Protein AF-A0A5F1S3F2-F1 (afdb_monomer_lite)

Sequence (97 aa):
MHAMACTYADMCTPILKEIDAFMAETGIGGFRFGMLAIRNGRLVERLRSGGRIWPETEERIRKFMVSEKERRALRASERARQSHSKINGTVPLEAAR

Foldseek 3Di:
DDQPPPPDPPPLDPLLVVVVVLCVVPVDDQQRLCCQQPNHSCPNVCSVVVHDDGVVSVVSSVVSSVVVVVVVVVVVVVVVVVVVVVVVPDDDDDDDD

Secondary structure (DSSP, 8-state):
--------TTS--HHHHHHHHHHHHH---HHHHHHHHHS-TTHHHHHHTT----HHHHHHHHHHHHHHHHHHHHHHHHHHHHHHHGGG---------

pLDDT: mean 70.83, std 14.89, range [35.84, 88.62]

Radius of gyration: 21.8 Å; chains: 1; bounding box: 69×26×59 Å

Structure (mmCIF, N/CA/C/O backbone):
data_AF-A0A5F1S3F2-F1
#
_entry.id   AF-A0A5F1S3F2-F1
#
loop_
_atom_site.group_PDB
_atom_site.id
_atom_site.type_symbol
_atom_site.label_atom_id
_atom_site.label_alt_id
_atom_site.label_comp_id
_atom_site.label_asym_id
_atom_site.label_entity_id
_atom_site.label_seq_id
_atom_site.pdbx_PDB_ins_code
_atom_site.Cartn_x
_atom_site.Cartn_y
_atom_site.Cartn_z
_atom_site.occupancy
_atom_site.B_iso_or_equiv
_atom_site.auth_seq_id
_atom_site.auth_comp_id
_atom_site.auth_asym_id
_atom_site.auth_atom_id
_atom_site.pdbx_PDB_model_num
ATOM 1 N N . MET A 1 1 ? 27.718 4.345 -8.823 1.00 41.31 1 MET A N 1
ATOM 2 C CA . MET A 1 1 ? 26.365 4.126 -8.266 1.00 41.31 1 MET A CA 1
ATOM 3 C C . MET A 1 1 ? 25.728 2.964 -9.015 1.00 41.31 1 MET A C 1
ATOM 5 O O . MET A 1 1 ? 25.165 3.163 -10.082 1.00 41.31 1 MET A O 1
ATOM 9 N N . HIS A 1 2 ? 25.935 1.737 -8.531 1.00 35.84 2 HIS A N 1
ATOM 10 C CA . HIS A 1 2 ? 25.476 0.531 -9.219 1.00 35.84 2 HIS A CA 1
ATOM 11 C C . HIS A 1 2 ? 23.973 0.345 -8.999 1.00 35.84 2 HIS A C 1
ATOM 13 O O . HIS A 1 2 ? 23.530 0.065 -7.888 1.00 35.84 2 HIS A O 1
ATOM 19 N N . ALA A 1 3 ? 23.199 0.514 -10.073 1.00 41.00 3 ALA A N 1
ATOM 20 C CA . ALA A 1 3 ? 21.796 0.140 -10.133 1.00 41.00 3 ALA A CA 1
ATOM 21 C C . ALA A 1 3 ? 21.687 -1.376 -9.924 1.00 41.00 3 ALA A C 1
ATOM 23 O O . ALA A 1 3 ? 21.925 -2.153 -10.851 1.00 41.00 3 ALA A O 1
ATOM 24 N N . MET A 1 4 ? 21.360 -1.793 -8.698 1.00 46.34 4 MET A N 1
ATOM 25 C CA . MET A 1 4 ? 21.167 -3.196 -8.343 1.00 46.34 4 MET A CA 1
ATOM 26 C C . MET A 1 4 ? 20.084 -3.798 -9.234 1.00 46.34 4 MET A C 1
ATOM 28 O O . MET A 1 4 ? 18.893 -3.502 -9.144 1.00 46.34 4 MET A O 1
ATOM 32 N N . ALA A 1 5 ? 20.550 -4.597 -10.183 1.00 40.34 5 ALA A N 1
ATOM 33 C CA . ALA A 1 5 ? 19.733 -5.394 -11.057 1.00 40.34 5 ALA A CA 1
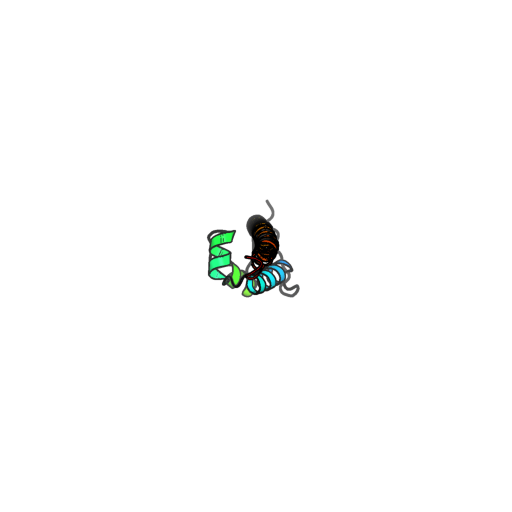ATOM 34 C C . ALA A 1 5 ? 19.207 -6.584 -10.269 1.00 40.34 5 ALA A C 1
ATOM 36 O O . ALA A 1 5 ? 19.839 -7.636 -10.241 1.00 40.34 5 ALA A O 1
ATOM 37 N N . CYS A 1 6 ? 18.040 -6.417 -9.644 1.00 39.56 6 CYS A N 1
ATOM 38 C CA . CYS A 1 6 ? 17.223 -7.552 -9.240 1.00 39.56 6 CYS A CA 1
ATOM 39 C C . CYS A 1 6 ? 16.861 -8.335 -10.507 1.00 39.56 6 CYS A C 1
ATOM 41 O O . CYS A 1 6 ? 15.955 -7.986 -11.258 1.00 39.56 6 CYS A O 1
ATOM 43 N N . THR A 1 7 ? 17.670 -9.349 -10.770 1.00 49.38 7 THR A N 1
ATOM 44 C CA . THR A 1 7 ? 17.614 -10.289 -11.881 1.00 49.38 7 THR A CA 1
ATOM 45 C C . THR A 1 7 ? 17.057 -11.596 -11.342 1.00 49.38 7 THR A C 1
ATOM 47 O O . THR A 1 7 ? 17.765 -12.581 -11.309 1.00 49.38 7 THR A O 1
ATOM 50 N N . TYR A 1 8 ? 15.818 -11.627 -10.852 1.00 48.66 8 TYR A N 1
ATOM 51 C CA . TYR A 1 8 ? 15.183 -12.904 -10.502 1.00 48.66 8 TYR A CA 1
ATOM 52 C C . TYR A 1 8 ? 13.677 -12.813 -10.733 1.00 48.66 8 TYR A C 1
ATOM 54 O O . TYR A 1 8 ? 12.915 -12.391 -9.870 1.00 48.66 8 TYR A O 1
ATOM 62 N N . ALA A 1 9 ? 13.267 -13.202 -11.938 1.00 46.41 9 ALA A N 1
ATOM 63 C CA . ALA A 1 9 ? 11.875 -13.280 -12.371 1.00 46.41 9 ALA A CA 1
ATOM 64 C C . ALA A 1 9 ? 11.087 -14.443 -11.725 1.00 46.41 9 ALA A C 1
ATOM 66 O O . ALA A 1 9 ? 9.922 -14.622 -12.052 1.00 46.41 9 ALA A O 1
ATOM 67 N N . ASP A 1 10 ? 11.688 -15.203 -10.804 1.00 44.25 10 ASP A N 1
ATOM 68 C CA . ASP A 1 10 ? 11.066 -16.394 -10.200 1.00 44.25 10 ASP A CA 1
ATOM 69 C C . ASP A 1 10 ? 10.798 -16.262 -8.685 1.00 44.25 10 ASP A C 1
ATOM 71 O O . ASP A 1 10 ? 10.008 -16.993 -8.099 1.00 44.25 10 ASP A O 1
ATOM 75 N N . MET A 1 11 ? 11.368 -15.247 -8.029 1.00 47.91 11 MET A N 1
ATOM 76 C CA . MET A 1 11 ? 11.147 -14.987 -6.604 1.00 47.91 11 MET A CA 1
ATOM 77 C C . MET A 1 11 ? 10.165 -13.830 -6.476 1.00 47.91 11 MET A C 1
ATOM 79 O O . MET A 1 11 ? 10.565 -12.675 -6.338 1.00 47.91 11 MET A O 1
ATOM 83 N N . CYS A 1 12 ? 8.874 -14.151 -6.593 1.00 47.34 12 CYS A N 1
ATOM 84 C CA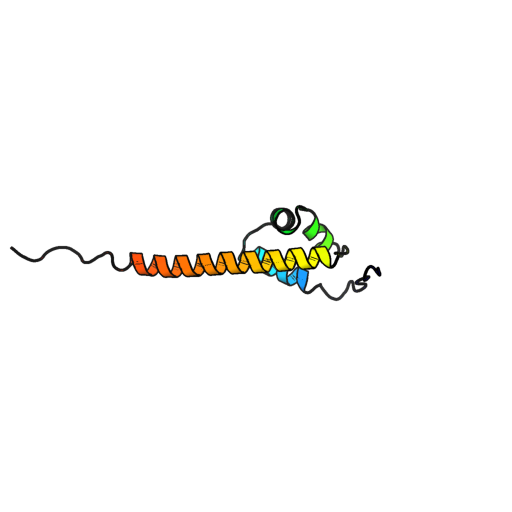 . CYS A 1 12 ? 7.748 -13.232 -6.432 1.00 47.34 12 CYS A CA 1
ATOM 85 C C . CYS A 1 12 ? 8.024 -12.266 -5.267 1.00 47.34 12 CYS A C 1
ATOM 87 O O . CYS A 1 12 ? 8.027 -12.673 -4.102 1.00 47.34 12 CYS A O 1
ATOM 89 N N . THR A 1 13 ? 8.355 -11.017 -5.604 1.00 63.06 13 THR A N 1
ATOM 90 C CA . THR A 1 13 ? 9.050 -10.098 -4.700 1.00 63.06 13 THR A CA 1
ATOM 91 C C . THR A 1 13 ? 8.255 -9.925 -3.401 1.00 63.06 13 THR A C 1
ATOM 93 O O . THR A 1 13 ? 7.040 -9.716 -3.461 1.00 63.06 13 THR A O 1
ATOM 96 N N . PRO A 1 14 ? 8.892 -10.015 -2.216 1.00 71.81 14 PRO A N 1
ATOM 97 C CA . PRO A 1 14 ? 8.192 -9.925 -0.929 1.00 71.81 14 PRO A CA 1
ATOM 98 C C . PRO A 1 14 ? 7.314 -8.669 -0.842 1.00 71.81 14 PRO A C 1
ATOM 100 O O . PRO A 1 14 ? 6.177 -8.734 -0.380 1.00 71.81 14 PRO A O 1
ATOM 103 N N . ILE A 1 15 ? 7.774 -7.571 -1.446 1.00 76.31 15 ILE A N 1
ATOM 104 C CA . ILE A 1 15 ? 7.037 -6.312 -1.525 1.00 76.31 15 ILE A CA 1
ATOM 105 C C . ILE A 1 15 ? 5.697 -6.423 -2.270 1.00 76.31 15 ILE A C 1
ATOM 107 O O . ILE A 1 15 ? 4.733 -5.782 -1.873 1.00 76.31 15 ILE A O 1
ATOM 111 N N . LEU A 1 16 ? 5.585 -7.239 -3.325 1.00 79.12 16 LEU A N 1
ATOM 112 C CA . LEU A 1 16 ? 4.335 -7.400 -4.079 1.00 79.12 16 LEU A CA 1
ATOM 113 C C . LEU A 1 16 ? 3.266 -8.088 -3.227 1.00 79.12 16 LEU A C 1
ATOM 115 O O . LEU A 1 16 ? 2.119 -7.652 -3.233 1.00 79.12 16 LEU A O 1
ATOM 119 N N . LYS A 1 17 ? 3.653 -9.112 -2.452 1.00 81.75 17 LYS A N 1
ATOM 120 C CA . LYS A 1 17 ? 2.755 -9.780 -1.495 1.00 81.75 17 LYS A CA 1
ATOM 121 C C . LYS A 1 17 ? 2.318 -8.835 -0.381 1.00 81.75 17 LYS A C 1
ATOM 123 O O . LYS A 1 17 ? 1.146 -8.824 -0.018 1.00 81.75 17 LYS A O 1
ATOM 128 N N . GLU A 1 18 ? 3.239 -8.028 0.140 1.00 83.19 18 GLU A N 1
ATOM 129 C CA . GLU A 1 18 ? 2.917 -7.014 1.145 1.00 83.19 18 GLU A CA 1
ATOM 130 C C . GLU A 1 18 ? 1.934 -5.970 0.597 1.00 83.19 18 GLU A C 1
ATOM 132 O O . GLU A 1 18 ? 0.965 -5.623 1.274 1.00 83.19 18 GLU A O 1
ATOM 137 N N . ILE A 1 19 ? 2.148 -5.499 -0.638 1.00 82.56 19 ILE A N 1
ATOM 138 C CA . ILE A 1 19 ? 1.240 -4.569 -1.318 1.00 82.56 19 ILE A CA 1
ATOM 139 C C . ILE A 1 19 ? -0.132 -5.217 -1.530 1.00 82.56 19 ILE A C 1
ATOM 141 O O . ILE A 1 19 ? -1.137 -4.563 -1.275 1.00 82.56 19 ILE A O 1
ATOM 145 N N . ASP A 1 20 ? -0.199 -6.479 -1.957 1.00 83.25 20 ASP A N 1
ATOM 146 C CA . ASP A 1 20 ? -1.468 -7.182 -2.181 1.00 83.25 20 ASP A CA 1
ATOM 147 C C . ASP A 1 20 ? -2.266 -7.352 -0.879 1.00 83.25 20 ASP A C 1
ATOM 149 O O . ASP A 1 20 ? -3.428 -6.946 -0.805 1.00 83.25 20 ASP A O 1
ATOM 153 N N . ALA A 1 21 ? -1.606 -7.806 0.193 1.00 85.12 21 ALA A N 1
ATOM 154 C CA . ALA A 1 21 ? -2.202 -7.893 1.525 1.00 85.12 21 ALA A CA 1
ATOM 155 C C . ALA A 1 21 ? -2.704 -6.526 2.016 1.00 85.12 21 ALA A C 1
ATOM 157 O O . ALA A 1 21 ? -3.804 -6.409 2.555 1.00 85.12 21 ALA A O 1
ATOM 158 N N . PHE A 1 22 ? -1.930 -5.467 1.781 1.00 84.62 22 PHE A N 1
ATOM 159 C CA . PHE A 1 22 ? -2.331 -4.113 2.134 1.00 84.62 22 PHE A CA 1
ATOM 160 C C . PHE A 1 22 ? -3.498 -3.609 1.287 1.00 84.62 22 PHE A C 1
ATOM 162 O O . PHE A 1 22 ? -4.400 -2.970 1.819 1.00 84.62 22 PHE A O 1
ATOM 169 N N . MET A 1 23 ? -3.537 -3.883 -0.016 1.00 84.56 23 MET A N 1
ATOM 170 C CA . MET A 1 23 ? -4.685 -3.530 -0.855 1.00 84.56 23 MET A CA 1
ATOM 171 C C . MET A 1 23 ? -5.951 -4.253 -0.381 1.00 84.56 23 MET A C 1
ATOM 173 O O . MET A 1 23 ? -7.001 -3.616 -0.307 1.00 84.56 23 MET A O 1
ATOM 177 N N . ALA A 1 24 ? -5.848 -5.526 0.012 1.00 84.62 24 ALA A N 1
ATOM 178 C CA . ALA A 1 24 ? -6.960 -6.296 0.567 1.00 84.62 24 ALA A CA 1
ATOM 179 C C . ALA A 1 24 ? -7.455 -5.734 1.913 1.00 84.62 24 ALA A C 1
ATOM 181 O O . ALA A 1 24 ? -8.655 -5.554 2.102 1.00 84.62 24 ALA A O 1
ATOM 182 N N . GLU A 1 25 ? -6.544 -5.386 2.827 1.00 83.25 25 GLU A N 1
ATOM 183 C CA . GLU A 1 25 ? -6.886 -4.799 4.132 1.00 83.25 25 GLU A CA 1
ATOM 184 C C . GLU A 1 25 ? -7.456 -3.377 3.998 1.00 83.25 25 GLU A C 1
ATOM 186 O O . GLU A 1 25 ? -8.363 -2.959 4.724 1.00 83.25 25 GLU A O 1
ATOM 191 N N . THR A 1 26 ? -6.908 -2.594 3.067 1.00 81.19 26 THR A N 1
ATOM 192 C CA . THR A 1 26 ? -7.246 -1.178 2.935 1.00 81.19 26 THR A CA 1
ATOM 193 C C . THR A 1 26 ? -8.411 -0.893 2.001 1.00 81.19 26 THR A C 1
ATOM 195 O O . THR A 1 26 ? -9.030 0.168 2.147 1.00 81.19 26 THR A O 1
ATOM 198 N N . GLY A 1 27 ? -8.689 -1.796 1.058 1.00 83.00 27 GLY A N 1
ATOM 199 C CA . GLY A 1 27 ? -9.608 -1.589 -0.061 1.00 83.00 27 GLY A CA 1
ATOM 200 C C . GLY A 1 27 ? -9.119 -0.537 -1.066 1.00 83.00 27 GLY A C 1
ATOM 201 O O . GLY A 1 27 ? -9.907 -0.033 -1.867 1.00 83.00 27 GLY A O 1
ATOM 202 N N . ILE A 1 28 ? -7.845 -0.131 -1.007 1.00 81.06 28 ILE A N 1
ATOM 203 C CA . ILE A 1 28 ? -7.283 0.887 -1.900 1.00 81.06 28 ILE A CA 1
ATOM 204 C C . ILE A 1 28 ? -6.843 0.213 -3.203 1.00 81.06 28 ILE A C 1
ATOM 206 O O . ILE A 1 28 ? -5.981 -0.657 -3.201 1.00 81.06 28 ILE A O 1
ATOM 210 N N . GLY A 1 29 ? -7.400 0.653 -4.335 1.00 79.25 29 GLY A N 1
ATOM 211 C CA . GLY A 1 29 ? -6.984 0.169 -5.653 1.00 79.25 29 GLY A CA 1
ATOM 212 C C . GLY A 1 29 ? -5.542 0.559 -5.998 1.00 79.25 29 GLY A C 1
ATOM 213 O O . GLY A 1 29 ? -5.081 1.646 -5.635 1.00 79.25 29 GLY A O 1
ATOM 214 N N . GLY A 1 30 ? -4.846 -0.292 -6.759 1.00 77.88 30 GLY A N 1
ATOM 215 C CA . GLY A 1 30 ? -3.418 -0.131 -7.075 1.00 77.88 30 GLY A CA 1
ATOM 216 C C . GLY A 1 30 ? -3.034 1.228 -7.678 1.00 77.88 30 GLY A C 1
ATOM 217 O O . GLY A 1 30 ? -1.984 1.777 -7.345 1.00 77.88 30 GLY A O 1
ATOM 218 N N . PHE A 1 31 ? -3.916 1.835 -8.479 1.00 79.50 31 PHE A N 1
ATOM 219 C CA . PHE A 1 31 ? -3.717 3.189 -9.012 1.00 79.50 31 PHE A CA 1
ATOM 220 C C . PHE A 1 31 ? -3.629 4.245 -7.902 1.00 79.50 31 PHE A C 1
ATOM 222 O O . PHE A 1 31 ? -2.721 5.079 -7.868 1.00 79.50 31 PHE A O 1
ATOM 229 N N . ARG A 1 32 ? -4.567 4.188 -6.953 1.00 80.31 32 ARG A N 1
ATOM 230 C CA . ARG A 1 32 ? -4.662 5.131 -5.837 1.00 80.31 32 ARG A CA 1
ATOM 231 C C . ARG A 1 32 ? -3.532 4.902 -4.837 1.00 80.31 32 ARG A C 1
ATOM 233 O O . ARG A 1 32 ? -2.979 5.869 -4.325 1.00 80.31 32 ARG A O 1
ATOM 240 N N . PHE A 1 33 ? -3.130 3.650 -4.639 1.00 83.50 33 PHE A N 1
ATOM 241 C CA . PHE A 1 33 ? -1.937 3.301 -3.874 1.00 83.50 33 PHE A CA 1
ATOM 242 C C . PHE A 1 33 ? -0.674 3.947 -4.459 1.00 83.50 33 PHE A C 1
ATOM 244 O O . PHE A 1 33 ? 0.030 4.669 -3.757 1.00 83.50 33 PHE A O 1
ATOM 251 N N . GLY A 1 34 ? -0.424 3.768 -5.760 1.00 83.81 34 GLY A N 1
ATOM 252 C CA . GLY A 1 34 ? 0.736 4.359 -6.429 1.00 83.81 34 GLY A CA 1
ATOM 253 C C . GLY A 1 34 ? 0.741 5.892 -6.390 1.00 83.81 34 GLY A C 1
ATOM 254 O O . GLY A 1 34 ? 1.787 6.513 -6.174 1.00 83.81 34 GLY A O 1
ATOM 255 N N . MET A 1 35 ? -0.436 6.515 -6.524 1.00 85.19 35 MET A N 1
ATOM 256 C CA . MET A 1 35 ? -0.604 7.966 -6.387 1.00 85.19 35 MET A CA 1
ATOM 257 C C . MET A 1 35 ? -0.282 8.474 -4.976 1.00 85.19 35 MET A C 1
ATOM 259 O O . MET A 1 35 ? 0.376 9.503 -4.840 1.00 85.19 35 MET A O 1
ATOM 263 N N . LEU A 1 36 ? -0.704 7.760 -3.932 1.00 82.25 36 LEU A N 1
ATOM 264 C CA . LEU A 1 36 ? -0.468 8.169 -2.546 1.00 82.25 36 LEU A CA 1
ATOM 265 C C . LEU A 1 36 ? 0.975 7.911 -2.093 1.00 82.25 36 LEU A C 1
ATOM 267 O O . LEU A 1 36 ? 1.571 8.775 -1.456 1.00 82.25 36 LEU A O 1
ATOM 271 N N . ALA A 1 37 ? 1.554 6.765 -2.455 1.00 80.81 37 ALA A N 1
ATOM 272 C CA . ALA A 1 37 ? 2.895 6.387 -2.017 1.00 80.81 37 ALA A CA 1
ATOM 273 C C . ALA A 1 37 ? 3.991 7.208 -2.716 1.00 80.81 37 ALA A C 1
ATOM 275 O O . ALA A 1 37 ? 4.878 7.779 -2.077 1.00 80.81 37 ALA A O 1
ATOM 276 N N . ILE A 1 38 ? 3.940 7.275 -4.051 1.00 81.88 38 ILE A N 1
ATOM 277 C CA . ILE A 1 38 ? 5.033 7.839 -4.858 1.00 81.88 38 ILE A CA 1
ATOM 278 C C . ILE A 1 38 ? 4.569 8.825 -5.936 1.00 81.88 38 ILE A C 1
ATOM 280 O O . ILE A 1 38 ? 5.392 9.263 -6.737 1.00 81.88 38 ILE A O 1
ATOM 284 N N . ARG A 1 39 ? 3.279 9.198 -5.957 1.00 82.00 39 ARG A N 1
ATOM 285 C CA . ARG A 1 39 ? 2.656 10.018 -7.018 1.00 82.00 39 ARG A CA 1
ATOM 286 C C . ARG A 1 39 ? 2.767 9.397 -8.415 1.00 82.00 39 ARG A C 1
ATOM 288 O O . ARG A 1 39 ? 2.835 10.107 -9.411 1.00 82.00 39 ARG A O 1
ATOM 295 N N . ASN A 1 40 ? 2.784 8.067 -8.495 1.00 76.50 40 ASN A N 1
ATOM 296 C CA . ASN A 1 40 ? 2.849 7.335 -9.756 1.00 76.50 40 ASN A CA 1
ATOM 297 C C . ASN A 1 40 ? 1.873 6.155 -9.738 1.00 76.50 40 ASN A C 1
ATOM 299 O O . ASN A 1 40 ? 2.138 5.120 -9.129 1.00 76.50 40 ASN A O 1
ATOM 303 N N . GLY A 1 41 ? 0.743 6.305 -10.431 1.00 74.88 41 GLY A N 1
ATOM 304 C CA . GLY A 1 41 ? -0.317 5.295 -10.477 1.00 74.88 41 GLY A CA 1
ATOM 305 C C . GLY A 1 41 ? 0.032 4.011 -11.241 1.00 74.88 41 GLY A C 1
ATOM 306 O O . GLY A 1 41 ? -0.665 3.017 -11.079 1.00 74.88 41 GLY A O 1
ATOM 307 N N . ARG A 1 42 ? 1.116 3.993 -12.032 1.00 75.31 42 ARG A N 1
ATOM 308 C CA . ARG A 1 42 ? 1.506 2.842 -12.879 1.00 75.31 42 ARG A CA 1
ATOM 309 C C . ARG A 1 42 ? 2.519 1.908 -12.219 1.00 75.31 42 ARG A C 1
ATOM 311 O O . ARG A 1 42 ? 3.030 0.983 -12.849 1.00 75.31 42 ARG A O 1
ATOM 318 N N . LEU A 1 43 ? 2.843 2.165 -10.955 1.00 74.50 43 LEU A N 1
ATOM 319 C CA . LEU A 1 43 ? 3.793 1.373 -10.185 1.00 74.50 43 LEU A CA 1
ATOM 320 C C . LEU A 1 43 ? 3.353 -0.091 -10.066 1.00 74.50 43 LEU A C 1
ATOM 322 O O . LEU A 1 43 ? 4.148 -0.985 -10.327 1.00 74.50 43 LEU A O 1
ATOM 326 N N . VAL A 1 44 ? 2.093 -0.326 -9.693 1.00 73.94 44 VAL A N 1
ATOM 327 C CA . VAL A 1 44 ? 1.564 -1.676 -9.435 1.00 73.94 44 VAL A CA 1
ATOM 328 C C . VAL A 1 44 ? 1.482 -2.492 -10.721 1.00 73.94 44 VAL A C 1
ATOM 330 O O . VAL A 1 44 ? 1.874 -3.654 -10.728 1.00 73.94 44 VAL A O 1
ATOM 333 N N . GLU A 1 45 ? 1.052 -1.875 -11.824 1.00 75.12 45 GLU A N 1
ATOM 334 C CA . GLU A 1 45 ? 1.063 -2.515 -13.144 1.00 75.12 45 GLU A CA 1
ATOM 335 C C . GLU A 1 45 ? 2.482 -2.905 -13.558 1.00 75.12 45 GLU A C 1
ATOM 337 O O . GLU A 1 45 ? 2.713 -4.041 -13.958 1.00 75.12 45 GLU A O 1
ATOM 342 N N . ARG A 1 46 ? 3.458 -1.998 -13.401 1.00 75.19 46 ARG A N 1
ATOM 343 C CA . ARG A 1 46 ? 4.859 -2.310 -13.707 1.00 75.19 46 ARG A CA 1
ATOM 344 C C . ARG A 1 46 ? 5.397 -3.430 -12.834 1.00 75.19 46 ARG A C 1
ATOM 346 O O . ARG A 1 46 ? 6.017 -4.332 -13.375 1.00 75.19 46 ARG A O 1
ATOM 353 N N . LEU A 1 47 ? 5.155 -3.390 -11.525 1.00 76.50 47 LEU A N 1
ATOM 354 C CA . LEU A 1 47 ? 5.577 -4.448 -10.607 1.00 76.50 47 LEU A CA 1
ATOM 355 C C . LEU A 1 47 ? 4.973 -5.800 -11.006 1.00 76.50 47 LEU A C 1
ATOM 357 O O . LEU A 1 47 ? 5.695 -6.790 -11.073 1.00 76.50 47 LEU A O 1
ATOM 361 N N . ARG A 1 48 ? 3.675 -5.834 -11.337 1.00 74.38 48 ARG A N 1
ATOM 362 C CA . ARG A 1 48 ? 2.979 -7.052 -11.778 1.00 74.38 48 ARG A CA 1
ATOM 363 C C . ARG A 1 48 ? 3.531 -7.594 -13.099 1.00 74.38 48 ARG A C 1
ATOM 365 O O . ARG A 1 48 ? 3.605 -8.804 -13.263 1.00 74.38 48 ARG A O 1
ATOM 372 N N . SER A 1 49 ? 3.973 -6.723 -14.001 1.00 72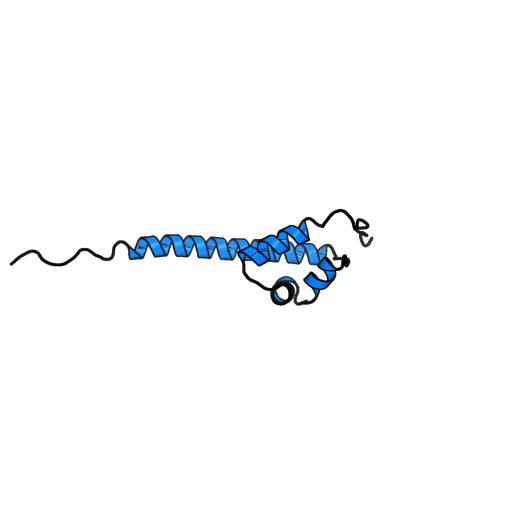.88 49 SER A N 1
ATOM 373 C CA . SER A 1 49 ? 4.633 -7.113 -15.253 1.00 72.88 49 SER A CA 1
ATOM 374 C C . SER A 1 49 ? 6.111 -7.506 -15.088 1.00 72.88 49 SER A C 1
ATOM 376 O O . SER A 1 49 ? 6.814 -7.621 -16.088 1.00 72.88 49 SER A O 1
ATOM 378 N N . GLY A 1 50 ? 6.621 -7.666 -13.859 1.00 69.69 50 GLY A N 1
ATOM 379 C CA . GLY A 1 50 ? 8.039 -7.966 -13.607 1.00 69.69 50 GLY A CA 1
ATOM 380 C C . GLY A 1 50 ? 8.970 -6.770 -13.845 1.00 69.69 50 GLY A C 1
ATOM 381 O O . GLY A 1 50 ? 10.175 -6.922 -14.038 1.00 69.69 50 GLY A O 1
ATOM 382 N N . GLY A 1 51 ? 8.411 -5.563 -13.864 1.00 66.94 51 GLY A N 1
ATOM 383 C CA . GLY A 1 51 ? 9.135 -4.318 -14.053 1.00 66.94 51 GLY A CA 1
ATOM 384 C C . GLY A 1 51 ? 10.039 -3.993 -12.867 1.00 66.94 51 GLY A C 1
ATOM 385 O O . GLY A 1 51 ? 9.711 -4.226 -11.705 1.00 66.94 51 GLY A O 1
ATOM 386 N N . ARG A 1 52 ? 11.192 -3.401 -13.173 1.00 70.06 52 ARG A N 1
ATOM 387 C CA . ARG A 1 52 ? 12.180 -2.990 -12.176 1.00 70.06 52 ARG A CA 1
ATOM 388 C C . ARG A 1 52 ? 11.643 -1.868 -11.282 1.00 70.06 52 ARG A C 1
ATOM 390 O O . ARG A 1 52 ? 11.083 -0.887 -11.775 1.00 70.06 52 ARG A O 1
ATOM 397 N N . ILE A 1 53 ? 11.916 -1.978 -9.985 1.00 73.12 53 ILE A N 1
ATOM 398 C CA . ILE A 1 53 ? 11.721 -0.917 -8.996 1.00 73.12 53 ILE A CA 1
ATOM 399 C C . ILE A 1 53 ? 13.073 -0.453 -8.448 1.00 73.12 53 ILE A C 1
ATOM 401 O O . ILE A 1 53 ? 13.997 -1.249 -8.298 1.00 73.12 53 ILE A O 1
ATOM 405 N N . TRP A 1 54 ? 13.197 0.848 -8.195 1.00 76.31 54 TRP A N 1
ATOM 406 C CA . TRP A 1 54 ? 14.382 1.436 -7.570 1.00 76.31 54 TRP A CA 1
ATOM 407 C C . TRP A 1 54 ? 14.286 1.333 -6.043 1.00 76.31 54 TRP A C 1
ATOM 409 O O . TRP A 1 54 ? 13.186 1.513 -5.510 1.00 76.31 54 TRP A O 1
ATOM 419 N N . PRO A 1 55 ? 15.401 1.113 -5.327 1.00 73.31 55 PRO A N 1
ATOM 420 C CA . PRO A 1 55 ? 15.396 0.995 -3.869 1.00 73.31 55 PRO A CA 1
ATOM 421 C C . PRO A 1 55 ? 14.826 2.242 -3.179 1.00 73.31 55 PRO A C 1
ATOM 423 O O . PRO A 1 55 ? 14.093 2.109 -2.204 1.00 73.31 55 PRO A O 1
ATOM 426 N N . GLU A 1 56 ? 15.037 3.451 -3.718 1.00 77.38 56 GLU A N 1
ATOM 427 C CA . GLU A 1 56 ? 14.409 4.660 -3.158 1.00 77.38 56 GLU A CA 1
ATOM 428 C C . GLU A 1 56 ? 12.879 4.630 -3.282 1.00 77.38 56 GLU A C 1
ATOM 430 O O . GLU A 1 56 ? 12.150 5.136 -2.429 1.00 77.38 56 GLU A O 1
ATOM 435 N N . THR A 1 57 ? 12.370 4.028 -4.358 1.00 80.38 57 THR A N 1
ATOM 436 C CA . THR A 1 57 ? 10.927 3.875 -4.571 1.00 80.38 57 THR A CA 1
ATOM 437 C C . THR A 1 57 ? 10.358 2.836 -3.615 1.00 80.38 57 THR A C 1
ATOM 439 O O . THR A 1 57 ? 9.312 3.071 -3.016 1.00 80.38 57 THR A O 1
ATOM 442 N N . GLU A 1 58 ? 11.061 1.718 -3.433 1.00 80.69 58 GLU A N 1
ATOM 443 C CA . GLU A 1 58 ? 10.688 0.688 -2.465 1.00 80.69 58 GLU A CA 1
ATOM 444 C C . GLU A 1 58 ? 10.654 1.243 -1.039 1.00 80.69 58 GLU A C 1
ATOM 446 O O . GLU A 1 58 ? 9.674 1.039 -0.324 1.00 80.69 58 GLU A O 1
ATOM 451 N N . GLU A 1 59 ? 11.666 2.015 -0.643 1.00 83.06 59 GLU A N 1
ATOM 452 C CA . GLU A 1 59 ? 11.706 2.633 0.679 1.00 83.06 59 GLU A CA 1
ATOM 453 C C . GLU A 1 59 ? 10.505 3.561 0.901 1.00 83.06 59 GLU A C 1
ATOM 455 O O . GLU A 1 59 ? 9.863 3.515 1.951 1.00 83.06 59 GLU A O 1
ATOM 460 N N . ARG A 1 60 ? 10.142 4.369 -0.103 1.00 84.50 60 ARG A N 1
ATOM 461 C CA . ARG A 1 60 ? 8.960 5.241 -0.030 1.00 84.50 60 ARG A CA 1
ATOM 462 C C . ARG A 1 60 ? 7.661 4.453 0.092 1.00 84.50 60 ARG A C 1
ATOM 464 O O . ARG A 1 60 ? 6.792 4.854 0.863 1.00 84.50 60 ARG A O 1
ATOM 471 N N . ILE A 1 61 ? 7.535 3.338 -0.627 1.00 83.56 61 ILE A N 1
ATOM 472 C CA . ILE A 1 61 ? 6.379 2.443 -0.513 1.00 83.56 61 ILE A CA 1
ATOM 473 C C . ILE A 1 61 ? 6.300 1.867 0.898 1.00 83.56 61 ILE A C 1
ATOM 475 O O . ILE A 1 61 ? 5.255 1.979 1.533 1.00 83.56 61 ILE A O 1
ATOM 479 N N . ARG A 1 62 ? 7.399 1.311 1.419 1.00 84.94 62 ARG A N 1
ATOM 480 C CA . ARG A 1 62 ? 7.434 0.742 2.773 1.00 84.94 62 ARG A CA 1
ATOM 481 C C . ARG A 1 62 ? 7.105 1.793 3.832 1.00 84.94 62 ARG A C 1
ATOM 483 O O . ARG A 1 62 ? 6.249 1.549 4.676 1.00 84.94 62 ARG A O 1
ATOM 490 N N . LYS A 1 63 ? 7.702 2.988 3.747 1.00 87.94 63 LYS A N 1
ATOM 491 C CA . LYS A 1 63 ? 7.390 4.126 4.634 1.00 87.94 63 LYS A CA 1
ATOM 492 C C . LYS A 1 63 ? 5.906 4.491 4.584 1.00 87.94 63 LYS A C 1
ATOM 494 O O . LYS A 1 63 ? 5.290 4.690 5.627 1.00 87.94 63 LYS A O 1
ATOM 499 N N . PHE A 1 64 ? 5.319 4.536 3.388 1.00 87.00 64 PHE A N 1
ATOM 500 C CA . PHE A 1 64 ? 3.893 4.798 3.220 1.00 87.00 64 PHE A CA 1
ATOM 501 C C . PHE A 1 64 ? 3.024 3.702 3.854 1.00 87.00 64 PHE A C 1
ATOM 503 O O . PHE A 1 64 ? 2.079 4.015 4.574 1.00 87.00 64 PHE A O 1
ATOM 510 N N . MET A 1 65 ? 3.355 2.426 3.640 1.00 86.06 65 MET A N 1
ATOM 511 C CA . MET A 1 65 ? 2.613 1.300 4.215 1.00 86.06 65 MET A CA 1
ATOM 512 C C . MET A 1 65 ? 2.663 1.293 5.743 1.00 86.06 65 MET A C 1
ATOM 514 O O . MET A 1 65 ? 1.633 1.064 6.373 1.00 86.06 65 MET A O 1
ATOM 518 N N . VAL A 1 66 ? 3.828 1.569 6.338 1.00 88.12 66 VAL A N 1
ATOM 519 C CA . VAL A 1 66 ? 3.983 1.685 7.797 1.00 88.12 66 VAL A CA 1
ATOM 520 C C . VAL A 1 66 ? 3.137 2.837 8.331 1.00 88.12 66 VAL A C 1
ATOM 522 O O . VAL A 1 66 ? 2.299 2.614 9.200 1.00 88.12 66 VAL A O 1
ATOM 525 N N . SER A 1 67 ? 3.267 4.033 7.752 1.00 88.62 67 SER A N 1
ATOM 526 C CA . SER A 1 67 ? 2.501 5.208 8.185 1.00 88.62 67 SER A CA 1
ATOM 527 C C . SER A 1 67 ? 0.986 4.992 8.066 1.00 88.62 67 SER A C 1
ATOM 529 O O . SER A 1 67 ? 0.219 5.361 8.956 1.00 88.62 67 SER A O 1
ATOM 531 N N . GLU A 1 68 ? 0.530 4.338 6.995 1.00 86.25 68 GLU A N 1
ATOM 532 C CA . GLU A 1 68 ? -0.883 4.009 6.818 1.00 86.25 68 GLU A CA 1
ATOM 533 C C . GLU A 1 68 ? -1.363 2.947 7.818 1.00 86.25 68 GLU A C 1
ATOM 535 O O . GLU A 1 68 ? -2.462 3.084 8.364 1.00 86.25 68 GLU A O 1
ATOM 540 N N . LYS A 1 69 ? -0.556 1.910 8.086 1.00 84.31 69 LYS A N 1
ATOM 541 C CA . LYS A 1 69 ? -0.858 0.895 9.106 1.00 84.31 69 LYS A CA 1
ATOM 542 C C . LYS A 1 69 ? -0.981 1.525 10.487 1.00 84.31 69 LYS A C 1
ATOM 544 O O . LYS A 1 69 ? -1.962 1.263 11.175 1.00 84.31 69 LYS A O 1
ATOM 549 N N . GLU A 1 70 ? -0.060 2.406 10.868 1.00 86.31 70 GLU A N 1
ATOM 550 C CA . GLU A 1 70 ? -0.121 3.146 12.134 1.00 86.31 70 GLU A CA 1
ATOM 551 C C . GLU A 1 70 ? -1.380 4.010 12.215 1.00 86.31 70 GLU A C 1
ATOM 553 O O . GLU A 1 70 ? -2.134 3.940 13.186 1.00 86.31 70 GLU A O 1
ATOM 558 N N . ARG A 1 71 ? -1.677 4.770 11.156 1.00 85.31 71 ARG A N 1
ATOM 559 C CA . ARG A 1 71 ? -2.883 5.600 11.079 1.00 85.31 71 ARG A CA 1
ATOM 560 C C . ARG A 1 71 ? -4.159 4.770 11.223 1.00 85.31 71 ARG A C 1
ATOM 562 O O . ARG A 1 71 ? -5.115 5.209 11.866 1.00 85.31 71 ARG A O 1
ATOM 569 N N . ARG A 1 72 ? -4.197 3.575 10.633 1.00 81.50 72 ARG A N 1
ATOM 570 C CA . ARG A 1 72 ? -5.330 2.647 10.745 1.00 81.50 72 ARG A CA 1
ATOM 571 C C . ARG A 1 72 ? -5.409 1.992 12.115 1.00 81.50 72 ARG A C 1
ATOM 573 O O . ARG A 1 72 ? -6.508 1.921 12.651 1.00 81.50 72 ARG A O 1
ATOM 580 N N . ALA A 1 73 ? -4.286 1.595 12.705 1.00 83.19 73 ALA A N 1
ATOM 581 C CA . ALA A 1 73 ? -4.227 1.066 14.064 1.00 83.19 73 ALA A CA 1
ATOM 582 C C . ALA A 1 73 ? -4.726 2.100 15.086 1.00 83.19 73 ALA A C 1
ATOM 584 O O . ALA A 1 73 ? -5.550 1.774 15.941 1.00 83.19 73 ALA A O 1
ATOM 585 N N . LEU A 1 74 ? -4.331 3.370 14.935 1.00 83.25 74 LEU A N 1
ATOM 586 C CA . LEU A 1 74 ? -4.864 4.480 15.726 1.00 83.25 74 LEU A CA 1
ATOM 587 C C . LEU A 1 74 ? -6.384 4.583 15.568 1.00 83.25 74 LEU A C 1
ATOM 589 O O . LEU A 1 74 ? -7.097 4.540 16.569 1.00 83.25 74 LEU A O 1
ATOM 593 N N . ARG A 1 75 ? -6.900 4.606 14.331 1.00 80.69 75 ARG A N 1
ATOM 594 C CA . ARG A 1 75 ? -8.351 4.645 14.062 1.00 80.69 75 ARG A CA 1
ATOM 595 C C . ARG A 1 75 ? -9.100 3.425 14.602 1.00 80.69 75 ARG A C 1
ATOM 597 O O . ARG A 1 75 ? -10.218 3.575 15.091 1.00 80.69 75 ARG A O 1
ATOM 604 N N . ALA A 1 76 ? -8.517 2.234 14.528 1.00 79.56 76 ALA A N 1
ATOM 605 C CA . ALA A 1 76 ? -9.088 1.019 15.098 1.00 79.56 76 ALA A CA 1
ATOM 606 C C . ALA A 1 76 ? -9.159 1.118 16.629 1.00 79.56 76 ALA A C 1
ATOM 608 O O . ALA A 1 76 ? -10.207 0.843 17.212 1.00 79.56 76 ALA A O 1
ATOM 609 N N . SER A 1 77 ? -8.093 1.607 17.271 1.00 79.19 77 SER A N 1
ATOM 610 C CA . SER A 1 77 ? -8.058 1.827 18.720 1.00 79.19 77 SER A CA 1
ATOM 611 C C . SER A 1 77 ? -9.051 2.906 19.179 1.00 79.19 77 SER A C 1
ATOM 613 O O . SER A 1 77 ? -9.708 2.742 20.206 1.00 79.19 77 SER A O 1
ATOM 615 N N . GLU A 1 78 ? -9.229 3.981 18.402 1.00 77.56 78 GLU A N 1
ATOM 616 C CA . GLU A 1 78 ? -10.230 5.024 18.659 1.00 77.56 78 GLU A CA 1
ATOM 617 C C . GLU A 1 78 ? -11.653 4.476 18.531 1.00 77.56 78 GLU A C 1
ATOM 619 O O . GLU A 1 78 ? -12.497 4.752 19.382 1.00 77.56 78 GLU A O 1
ATOM 624 N N . ARG A 1 79 ? -11.923 3.661 17.504 1.00 71.00 79 ARG A N 1
ATOM 625 C CA . ARG A 1 79 ? -13.221 2.991 17.323 1.00 71.00 79 ARG A CA 1
ATOM 626 C C . ARG A 1 79 ? -13.528 2.020 18.461 1.00 71.00 79 ARG A C 1
ATOM 628 O O . ARG A 1 79 ? -14.671 1.979 18.918 1.00 71.00 79 ARG A O 1
ATOM 635 N N . ALA A 1 80 ? -12.529 1.282 18.942 1.00 69.50 80 ALA A N 1
ATOM 636 C CA . ALA A 1 80 ? -12.674 0.403 20.099 1.00 69.50 80 ALA A CA 1
ATOM 637 C C . ALA A 1 80 ? -13.015 1.203 21.369 1.00 69.50 80 ALA A C 1
ATOM 639 O O . ALA A 1 80 ? -13.963 0.860 22.075 1.00 69.50 80 ALA A O 1
ATOM 640 N N . ARG A 1 81 ? -12.330 2.332 21.609 1.00 64.19 81 ARG A N 1
ATOM 641 C CA . ARG A 1 81 ? -12.648 3.233 22.733 1.00 64.19 81 ARG A CA 1
ATOM 642 C C . ARG A 1 81 ? -14.038 3.866 22.610 1.00 64.19 81 ARG A C 1
ATOM 644 O O . ARG A 1 81 ? -14.785 3.887 23.583 1.00 64.19 81 ARG A O 1
ATOM 651 N N . GLN A 1 82 ? -14.420 4.345 21.425 1.00 59.88 82 GLN A N 1
ATOM 652 C CA . GLN A 1 82 ? -15.742 4.947 21.195 1.00 59.88 82 GLN A CA 1
ATOM 653 C C . GLN A 1 82 ? -16.887 3.938 21.338 1.00 59.88 82 GLN A C 1
ATOM 655 O O . GLN A 1 82 ? -17.967 4.305 21.802 1.00 59.88 82 GLN A O 1
ATOM 660 N N . SER A 1 83 ? -16.660 2.668 20.993 1.00 54.03 83 SER A N 1
ATOM 661 C CA . SER A 1 83 ? -17.666 1.611 21.162 1.00 54.03 83 SER A CA 1
ATOM 662 C C . SER A 1 83 ? -17.950 1.312 22.641 1.00 54.03 83 SER A C 1
ATOM 664 O O . SER A 1 83 ? -19.092 1.031 22.986 1.00 54.03 83 SER A O 1
ATOM 666 N N . HIS A 1 84 ? -16.965 1.471 23.534 1.00 50.62 84 HIS A N 1
ATOM 667 C CA . HIS A 1 84 ? -17.153 1.326 24.986 1.00 50.62 84 HIS A CA 1
ATOM 668 C C . HIS A 1 84 ? -17.836 2.544 25.646 1.00 50.62 84 HIS A C 1
ATOM 670 O O . HIS A 1 84 ? -18.469 2.426 26.692 1.00 50.62 84 HIS A O 1
ATOM 676 N N . SER A 1 85 ? -17.766 3.729 25.032 1.00 53.56 85 SER A N 1
ATOM 677 C CA . SER A 1 85 ? -18.482 4.913 25.531 1.00 53.56 85 SER A CA 1
ATOM 678 C C . SER A 1 85 ? -19.986 4.859 25.235 1.00 53.56 85 SER A C 1
ATOM 680 O O . SER A 1 85 ? -20.775 5.333 26.048 1.00 53.56 85 SER A O 1
ATOM 682 N N . LYS A 1 86 ? -20.406 4.243 24.121 1.00 54.38 86 LYS A N 1
ATOM 683 C CA . LYS A 1 86 ? -21.828 4.163 23.734 1.00 54.38 86 LYS A CA 1
ATOM 684 C C . LYS A 1 86 ? -22.651 3.134 24.522 1.00 54.38 86 LYS A C 1
ATOM 686 O O . LYS A 1 86 ? -23.871 3.225 24.498 1.00 54.38 86 LYS A O 1
ATOM 691 N N . ILE A 1 87 ? -22.018 2.191 25.226 1.00 56.69 87 IL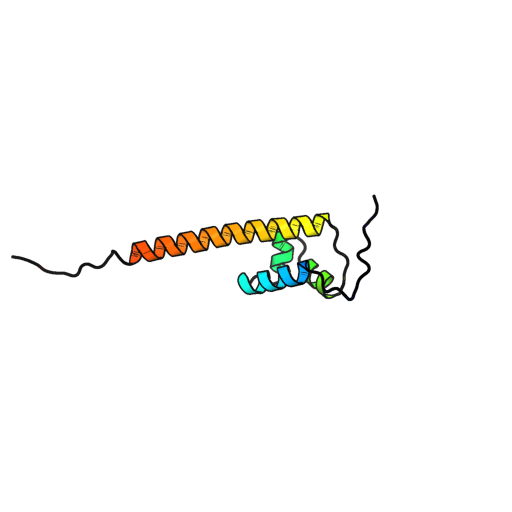E A N 1
ATOM 692 C CA . ILE A 1 87 ? -22.727 1.167 26.020 1.00 56.69 87 ILE A CA 1
ATOM 693 C C . ILE A 1 87 ? -23.135 1.641 27.425 1.00 56.69 87 ILE A C 1
ATOM 695 O O . ILE A 1 87 ? -24.029 1.052 28.017 1.00 56.69 87 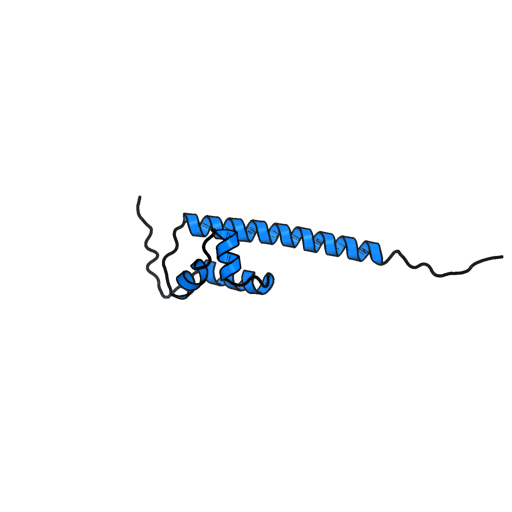ILE A O 1
ATOM 699 N N . ASN A 1 88 ? -22.558 2.731 27.945 1.00 53.00 88 ASN A N 1
ATOM 700 C CA . ASN A 1 88 ? -22.903 3.278 29.270 1.00 53.00 88 ASN A CA 1
ATOM 701 C C . ASN A 1 88 ? -24.021 4.342 29.211 1.00 53.00 88 ASN A C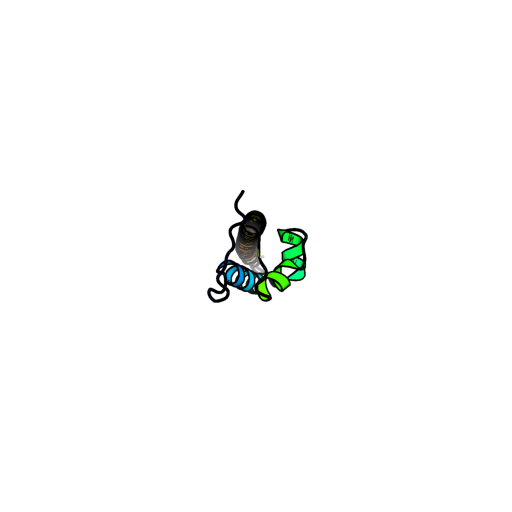 1
ATOM 703 O O . ASN A 1 88 ? -24.076 5.241 30.045 1.00 53.00 88 ASN A O 1
ATOM 707 N N . GLY A 1 89 ? -24.888 4.274 28.194 1.00 51.88 89 GLY A N 1
ATOM 708 C CA . GLY A 1 89 ? -25.905 5.289 27.900 1.00 51.88 89 GLY A CA 1
ATOM 709 C C . GLY A 1 89 ? -27.360 4.874 28.124 1.00 51.88 89 GLY A C 1
ATOM 710 O O . GLY A 1 89 ? -28.246 5.629 27.738 1.00 51.88 89 GLY A O 1
ATOM 711 N N . THR A 1 90 ? -27.644 3.709 28.710 1.00 58.91 90 THR A N 1
ATOM 712 C CA . THR A 1 90 ? -29.029 3.311 29.016 1.00 58.91 90 THR A CA 1
ATOM 713 C C . THR A 1 90 ? -29.136 2.730 30.420 1.00 58.91 90 THR A C 1
ATOM 715 O O . THR A 1 90 ? -29.035 1.520 30.610 1.00 58.91 90 THR A O 1
ATOM 718 N N . VAL A 1 91 ? -29.393 3.591 31.403 1.00 58.50 91 VAL A N 1
ATOM 719 C CA . VAL A 1 91 ? -30.235 3.188 32.535 1.00 58.50 91 VAL A CA 1
ATOM 720 C C . VAL A 1 91 ? -31.665 3.634 32.211 1.00 58.50 91 VAL A C 1
ATOM 722 O O . VAL A 1 91 ? -31.889 4.830 32.008 1.00 58.50 91 VAL A O 1
ATOM 725 N N . PRO A 1 92 ? -32.625 2.705 32.056 1.00 52.47 92 PRO A N 1
ATOM 726 C CA . PRO A 1 92 ? -34.021 3.055 31.854 1.00 52.47 92 PRO A CA 1
ATOM 727 C C . PRO A 1 92 ? -34.611 3.632 33.144 1.00 52.47 92 PRO A C 1
ATOM 729 O O . PRO A 1 92 ? -34.406 3.086 34.221 1.00 52.47 92 PRO A O 1
ATOM 732 N N . LEU A 1 93 ? -35.319 4.746 32.969 1.00 57.34 93 LEU A N 1
ATOM 733 C CA . LEU A 1 93 ? -36.698 4.986 33.398 1.00 57.34 93 LEU A CA 1
ATOM 734 C C . LEU A 1 93 ? -37.161 4.420 34.763 1.00 57.34 93 LEU A C 1
ATOM 736 O O . LEU A 1 93 ? -37.226 3.215 34.962 1.00 57.34 93 LEU A O 1
ATOM 740 N N . GLU A 1 94 ? -37.664 5.347 35.587 1.00 52.19 94 GLU A N 1
ATOM 741 C CA . GLU A 1 94 ? -38.621 5.164 36.695 1.00 52.19 94 GLU A CA 1
ATOM 742 C C . GLU A 1 94 ? -38.152 4.545 38.026 1.00 52.19 94 GLU A C 1
ATOM 744 O O . GLU A 1 94 ? -38.108 3.334 38.202 1.00 52.19 94 GLU A O 1
ATOM 749 N N . ALA A 1 95 ? -37.954 5.419 39.021 1.00 44.47 95 ALA A N 1
ATOM 750 C CA . ALA A 1 95 ? -38.316 5.260 40.440 1.00 44.47 95 ALA A CA 1
ATOM 751 C C . ALA A 1 95 ? -37.922 6.575 41.152 1.00 44.47 95 ALA A C 1
ATOM 753 O O . ALA A 1 95 ? -36.826 7.068 40.928 1.00 44.47 95 ALA A O 1
ATOM 754 N N . ALA A 1 96 ? -38.697 7.238 42.001 1.00 43.19 96 ALA A N 1
ATOM 755 C CA . ALA A 1 96 ? -40.000 6.982 42.578 1.00 43.19 96 ALA A CA 1
ATOM 756 C C . ALA A 1 96 ? -40.623 8.345 42.953 1.00 43.19 96 ALA A C 1
ATOM 758 O O . ALA A 1 96 ? -39.928 9.361 43.011 1.00 43.19 96 ALA A O 1
ATOM 759 N N . ARG A 1 97 ? -41.941 8.308 43.142 1.00 53.12 97 ARG A N 1
ATOM 760 C CA . ARG A 1 97 ? -42.821 9.361 43.665 1.00 53.12 97 ARG A CA 1
ATOM 761 C C . ARG A 1 97 ? -42.292 10.080 44.901 1.00 53.12 97 ARG A C 1
ATOM 763 O O . ARG A 1 97 ? -41.627 9.411 45.719 1.00 53.12 97 ARG A O 1
#